Protein AF-A0A538LQW8-F1 (afdb_monomer_lite)

Secondary structure (DSSP, 8-state):
-----EEEEE--SHHHHHHHHHHHHHHHHHHHHHHHH-SS-TTS--HHHHHHHHHHHHHHHHHHHTT-SEEEEEHHHHHHHHHHHHHHHHHHHHHHHH-SS--S-HHHHHHHHHHHHHHHHHHHHHHHHHHHHHHHTT-

pLDDT: mean 83.18, std 13.92, range [35.0, 96.69]

Foldseek 3Di:
DDDFAWAKFFPPDPLLLVLLLVLLVVQLVVLVVCVVPCPDPPPPQDPVNSVVSNVLSVQQNVCSVVPPRIGTRTLVSLVSSLVSLVVVLVVLVVCLVPCPPCPDPSVVSVVSSVSSVVRSVSSVVRNVVVVVCVVVVPD

Structure (mmCIF, N/CA/C/O backbone):
data_AF-A0A538LQW8-F1
#
_entry.id   AF-A0A538LQW8-F1
#
loop_
_atom_site.group_PDB
_atom_site.id
_atom_site.type_symbol
_atom_site.label_atom_id
_atom_site.label_alt_id
_atom_site.label_comp_id
_atom_site.label_asym_id
_atom_site.label_entity_id
_atom_site.label_seq_id
_atom_site.pdbx_PDB_ins_code
_atom_site.Cartn_x
_atom_site.Cartn_y
_atom_site.Cartn_z
_atom_site.occupancy
_atom_site.B_iso_or_equiv
_atom_site.auth_seq_id
_atom_site.auth_comp_id
_atom_site.auth_asym_id
_atom_site.auth_atom_id
_atom_site.pdbx_PDB_model_num
ATOM 1 N N . MET A 1 1 ? -19.095 6.861 17.203 1.00 35.00 1 MET A N 1
ATOM 2 C CA . MET A 1 1 ? -18.215 5.678 17.273 1.00 35.00 1 MET A CA 1
ATOM 3 C C . MET A 1 1 ? -17.957 5.254 15.840 1.00 35.00 1 MET A C 1
ATOM 5 O O . MET A 1 1 ? -18.874 4.737 15.219 1.00 35.00 1 MET A O 1
ATOM 9 N N . LEU A 1 2 ? -16.800 5.612 15.276 1.00 41.50 2 LEU A N 1
ATOM 10 C CA . LEU A 1 2 ? -16.424 5.196 13.921 1.00 41.50 2 LEU A CA 1
ATOM 11 C C . LEU A 1 2 ? -16.257 3.674 13.948 1.00 41.50 2 LEU A C 1
ATOM 13 O O . LEU A 1 2 ? -15.453 3.160 14.722 1.00 41.50 2 LEU A O 1
ATOM 17 N N . GLN A 1 3 ? -17.098 2.962 13.200 1.00 48.69 3 GLN A N 1
ATOM 18 C CA . GLN A 1 3 ? -16.907 1.534 12.976 1.00 48.69 3 GLN A CA 1
ATOM 19 C C . GLN A 1 3 ? -15.579 1.368 12.231 1.00 48.69 3 GLN A C 1
ATOM 21 O O . GLN A 1 3 ? -15.315 2.103 11.282 1.00 48.69 3 GLN A O 1
ATOM 26 N N . ASN A 1 4 ? -14.727 0.464 12.721 1.00 65.62 4 ASN A N 1
ATOM 27 C CA . ASN A 1 4 ? -13.396 0.201 12.179 1.00 65.62 4 ASN A CA 1
ATOM 28 C C . ASN A 1 4 ? -13.521 -0.403 10.771 1.00 65.62 4 ASN A C 1
ATOM 30 O O . ASN A 1 4 ? -13.552 -1.624 10.620 1.00 65.62 4 ASN A O 1
ATOM 34 N N . GLY A 1 5 ? -13.629 0.452 9.756 1.00 79.62 5 GLY A N 1
ATOM 35 C CA . GLY A 1 5 ? -13.581 0.043 8.360 1.00 79.62 5 GLY A CA 1
ATOM 36 C C . GLY A 1 5 ? -12.183 -0.454 8.000 1.00 79.62 5 GLY A C 1
ATOM 37 O O . GLY A 1 5 ? -11.178 0.125 8.421 1.00 79.62 5 GLY A O 1
ATOM 38 N N . VAL A 1 6 ? -12.118 -1.527 7.220 1.00 90.25 6 VAL A N 1
ATOM 39 C CA . VAL A 1 6 ? -10.876 -2.080 6.667 1.00 90.25 6 VAL A CA 1
ATOM 40 C C . VAL A 1 6 ? -11.043 -2.273 5.170 1.00 90.25 6 VAL A C 1
ATOM 42 O O . VAL A 1 6 ? -12.040 -2.829 4.705 1.00 90.25 6 VAL A O 1
ATOM 45 N N . VAL A 1 7 ? -10.048 -1.814 4.421 1.00 90.62 7 VAL A N 1
ATOM 46 C CA . VAL A 1 7 ? -9.932 -1.998 2.980 1.00 90.62 7 VAL A CA 1
ATOM 47 C C . VAL A 1 7 ? -9.022 -3.187 2.724 1.00 90.62 7 VAL A C 1
ATOM 49 O O . VAL A 1 7 ? -7.873 -3.201 3.153 1.00 90.62 7 VAL A O 1
ATOM 52 N N . LYS A 1 8 ? -9.531 -4.188 2.008 1.00 93.50 8 LYS A N 1
ATOM 53 C CA . LYS A 1 8 ? -8.715 -5.325 1.581 1.00 93.50 8 LYS A CA 1
ATOM 54 C C . LYS A 1 8 ? -7.896 -4.934 0.367 1.00 93.50 8 LYS A C 1
ATOM 56 O O . LYS A 1 8 ? -8.476 -4.578 -0.657 1.00 93.50 8 LYS A O 1
ATOM 61 N N . LEU A 1 9 ? -6.579 -5.038 0.479 1.00 95.12 9 LEU A N 1
ATOM 62 C CA . LEU A 1 9 ? -5.655 -4.697 -0.593 1.00 95.12 9 LEU A CA 1
ATOM 63 C C . LEU A 1 9 ? -4.767 -5.891 -0.934 1.00 95.12 9 LEU A C 1
ATOM 65 O O . LEU A 1 9 ? -4.150 -6.488 -0.054 1.00 95.12 9 LEU A O 1
ATOM 69 N N . GLU A 1 10 ? -4.695 -6.234 -2.216 1.00 94.81 10 GLU A N 1
ATOM 70 C CA . GLU A 1 10 ? -3.774 -7.258 -2.708 1.00 94.81 10 GLU A CA 1
ATOM 71 C C . GLU A 1 10 ? -2.347 -6.708 -2.820 1.00 94.81 10 GLU A C 1
ATOM 73 O O . GLU A 1 10 ? -2.113 -5.616 -3.345 1.00 94.81 10 GLU A O 1
ATOM 78 N N . VAL A 1 11 ? -1.376 -7.498 -2.364 1.00 93.56 11 VAL A N 1
ATOM 79 C CA . VAL A 1 11 ? 0.053 -7.179 -2.417 1.00 93.56 11 VAL A CA 1
ATOM 80 C C . VAL A 1 11 ? 0.683 -7.962 -3.566 1.00 93.56 11 VAL A C 1
ATOM 82 O O . VAL A 1 11 ? 1.303 -9.010 -3.391 1.00 93.56 11 VAL A O 1
ATOM 85 N N . ASN A 1 12 ? 0.493 -7.442 -4.777 1.00 86.94 12 ASN A N 1
ATOM 86 C CA . ASN A 1 12 ? 0.804 -8.157 -6.019 1.00 86.94 12 ASN A CA 1
ATOM 87 C C . ASN A 1 12 ? 2.274 -8.061 -6.456 1.00 86.94 12 ASN A C 1
ATOM 89 O O . ASN A 1 12 ? 2.690 -8.723 -7.408 1.00 86.94 12 ASN A O 1
ATOM 93 N N . SER A 1 13 ? 3.092 -7.254 -5.774 1.00 89.06 13 SER A N 1
ATOM 94 C CA . SER A 1 13 ? 4.525 -7.163 -6.060 1.00 89.06 13 SER A CA 1
ATOM 95 C C . SER A 1 13 ? 5.347 -6.745 -4.836 1.00 89.06 13 SER A C 1
ATOM 97 O O . SER A 1 13 ? 4.817 -6.087 -3.937 1.00 89.06 13 SER A O 1
ATOM 99 N N . PRO A 1 14 ? 6.660 -7.054 -4.809 1.00 90.12 14 PRO A N 1
ATOM 100 C CA . PRO A 1 14 ? 7.559 -6.551 -3.772 1.00 90.12 14 PRO A CA 1
ATOM 101 C C . PRO A 1 14 ? 7.567 -5.024 -3.684 1.00 90.12 14 PRO A C 1
ATOM 103 O O . PRO A 1 14 ? 7.633 -4.483 -2.597 1.00 90.12 14 PRO A O 1
ATOM 106 N N . VAL A 1 15 ? 7.429 -4.329 -4.814 1.00 89.12 15 VAL A N 1
ATOM 107 C CA . VAL A 1 15 ? 7.457 -2.860 -4.855 1.00 89.12 15 VAL A CA 1
ATOM 108 C C . VAL A 1 15 ? 6.220 -2.256 -4.207 1.00 89.12 15 VAL A C 1
ATOM 110 O O . VAL A 1 15 ? 6.331 -1.270 -3.491 1.00 89.12 15 VAL A O 1
ATOM 113 N N . VAL A 1 16 ? 5.057 -2.878 -4.407 1.00 91.12 16 VAL A N 1
ATOM 114 C CA . VAL A 1 16 ? 3.831 -2.507 -3.691 1.00 91.12 16 VAL A CA 1
ATOM 115 C C . VAL A 1 16 ? 4.016 -2.723 -2.194 1.00 91.12 16 VAL A C 1
ATOM 117 O O . VAL A 1 16 ? 3.703 -1.834 -1.413 1.00 91.12 16 VAL A O 1
ATOM 120 N N . ARG A 1 17 ? 4.558 -3.876 -1.785 1.00 94.44 17 ARG A N 1
ATOM 121 C CA . ARG A 1 17 ? 4.827 -4.149 -0.369 1.00 94.44 17 ARG A CA 1
ATOM 122 C C . ARG A 1 17 ? 5.760 -3.101 0.237 1.00 94.44 17 ARG A C 1
ATOM 124 O O . ARG A 1 17 ? 5.452 -2.581 1.300 1.00 94.44 17 ARG A O 1
ATOM 131 N N . ASP A 1 18 ? 6.872 -2.810 -0.428 1.00 92.75 18 ASP A N 1
ATOM 132 C CA . ASP A 1 18 ? 7.888 -1.889 0.075 1.00 92.75 18 ASP A CA 1
ATOM 133 C C . ASP A 1 18 ? 7.312 -0.460 0.186 1.00 92.75 18 ASP A C 1
ATOM 135 O O . ASP A 1 18 ? 7.454 0.171 1.226 1.00 92.75 18 ASP A O 1
ATOM 139 N N . ALA A 1 19 ? 6.526 -0.002 -0.796 1.00 91.81 19 ALA A N 1
ATOM 140 C CA . ALA A 1 19 ? 5.841 1.292 -0.716 1.00 91.81 19 ALA A CA 1
ATOM 141 C C . ALA A 1 19 ? 4.772 1.349 0.397 1.00 91.81 19 ALA A C 1
ATOM 143 O O . ALA A 1 19 ? 4.591 2.374 1.051 1.00 91.81 19 ALA A O 1
ATOM 144 N N . LEU A 1 20 ? 4.062 0.244 0.654 1.00 93.81 20 LEU A N 1
ATOM 145 C CA . LEU A 1 20 ? 3.125 0.159 1.779 1.00 93.81 20 LEU A CA 1
ATOM 146 C C . LEU A 1 20 ? 3.853 0.190 3.133 1.00 93.81 20 LEU A C 1
ATOM 148 O O . LEU A 1 20 ? 3.360 0.826 4.066 1.00 93.81 20 LEU A O 1
ATOM 152 N N . LEU A 1 21 ? 5.018 -0.460 3.240 1.00 94.31 21 LEU A N 1
ATOM 153 C CA . LEU A 1 21 ? 5.877 -0.409 4.429 1.00 94.31 21 LEU A CA 1
ATOM 154 C C . LEU A 1 21 ? 6.382 1.019 4.679 1.00 94.31 21 LEU A C 1
ATOM 156 O O . LEU A 1 21 ? 6.270 1.517 5.799 1.00 94.31 21 LEU A O 1
ATOM 160 N N . ASP A 1 22 ? 6.839 1.712 3.635 1.00 91.50 22 ASP A N 1
ATOM 161 C CA . ASP A 1 22 ? 7.248 3.118 3.723 1.00 91.50 22 ASP A CA 1
ATOM 162 C C . ASP A 1 22 ? 6.076 4.020 4.147 1.00 91.50 22 ASP A C 1
ATOM 164 O O . ASP A 1 22 ? 6.240 4.920 4.974 1.00 91.50 22 ASP A O 1
ATOM 168 N N . GLY A 1 23 ? 4.864 3.737 3.659 1.00 89.88 23 GLY A N 1
ATOM 169 C CA . GLY A 1 23 ? 3.632 4.379 4.119 1.00 89.88 23 GLY A CA 1
ATOM 170 C C . GLY A 1 23 ? 3.377 4.188 5.615 1.00 89.8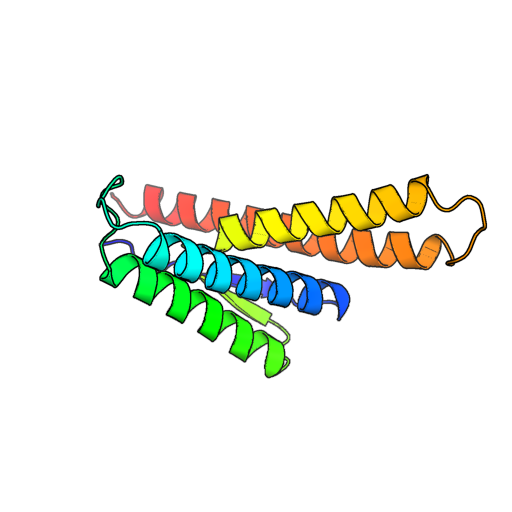8 23 GLY A C 1
ATOM 171 O O . GLY A 1 23 ? 3.083 5.159 6.317 1.00 89.88 23 GLY A O 1
ATOM 172 N N . CYS A 1 24 ? 3.532 2.964 6.127 1.00 92.25 24 CYS A N 1
ATOM 173 C CA . CYS A 1 24 ? 3.382 2.668 7.555 1.00 92.25 24 CYS A CA 1
ATOM 174 C C . CYS A 1 24 ? 4.438 3.397 8.394 1.00 92.25 24 CYS A C 1
ATOM 176 O O . CYS A 1 24 ? 4.103 4.021 9.405 1.00 92.25 24 CYS A O 1
ATOM 178 N N . ALA A 1 25 ? 5.699 3.368 7.956 1.00 91.56 25 ALA A N 1
ATOM 179 C CA . ALA A 1 25 ? 6.800 4.055 8.617 1.00 91.56 25 ALA A CA 1
ATOM 180 C C . ALA A 1 25 ? 6.567 5.571 8.678 1.00 91.56 25 ALA A C 1
ATOM 182 O O . ALA A 1 25 ? 6.761 6.174 9.735 1.00 91.56 25 ALA A O 1
ATOM 183 N N . TRP A 1 26 ? 6.083 6.169 7.585 1.00 88.75 26 TRP A N 1
ATOM 184 C CA . TRP A 1 26 ? 5.754 7.590 7.531 1.00 88.75 26 TRP A CA 1
ATOM 185 C C . TRP A 1 26 ? 4.651 7.961 8.525 1.00 88.75 26 TRP A C 1
ATOM 187 O O . TRP A 1 26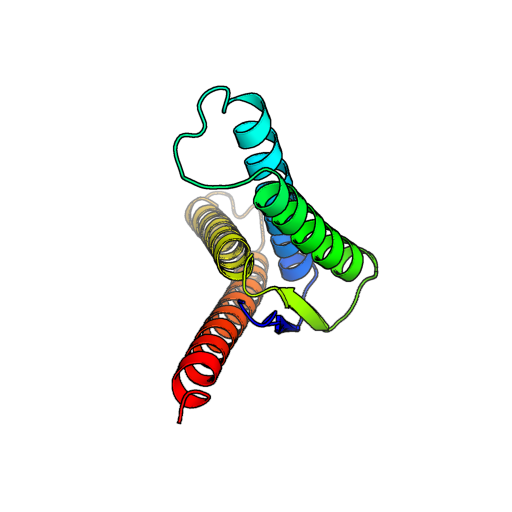 ? 4.820 8.917 9.275 1.00 88.75 26 TRP A O 1
ATOM 197 N N . VAL A 1 27 ? 3.561 7.185 8.597 1.00 87.19 27 VAL A N 1
ATOM 198 C CA . VAL A 1 27 ? 2.490 7.417 9.585 1.00 87.19 27 VAL A CA 1
ATOM 199 C C . VAL A 1 27 ? 3.046 7.330 11.007 1.00 87.19 27 VAL A C 1
ATOM 201 O O . VAL A 1 27 ? 2.831 8.230 11.813 1.00 87.19 27 VAL A O 1
ATOM 204 N N . ILE A 1 28 ? 3.817 6.286 11.318 1.00 88.19 28 ILE A N 1
ATOM 205 C CA . ILE A 1 28 ? 4.404 6.105 12.653 1.00 88.19 28 ILE A CA 1
ATOM 206 C C . ILE A 1 28 ? 5.331 7.271 13.015 1.00 88.19 28 ILE A C 1
ATOM 208 O O . ILE A 1 28 ? 5.302 7.746 14.151 1.00 88.19 28 ILE A O 1
ATOM 212 N N . GLN A 1 29 ? 6.174 7.716 12.083 1.00 86.12 29 GLN A N 1
ATOM 213 C CA . GLN A 1 29 ? 7.104 8.816 12.319 1.00 86.12 29 GLN A CA 1
ATOM 214 C C . GLN A 1 29 ? 6.370 10.151 12.468 1.00 86.12 29 GLN A C 1
ATOM 216 O O . GLN A 1 29 ? 6.631 10.870 13.429 1.00 86.12 29 GLN A O 1
ATOM 221 N N . PHE A 1 30 ? 5.412 10.443 11.587 1.00 84.00 30 PHE A N 1
ATOM 222 C CA . PHE A 1 30 ? 4.606 11.660 11.640 1.00 84.00 30 PHE A 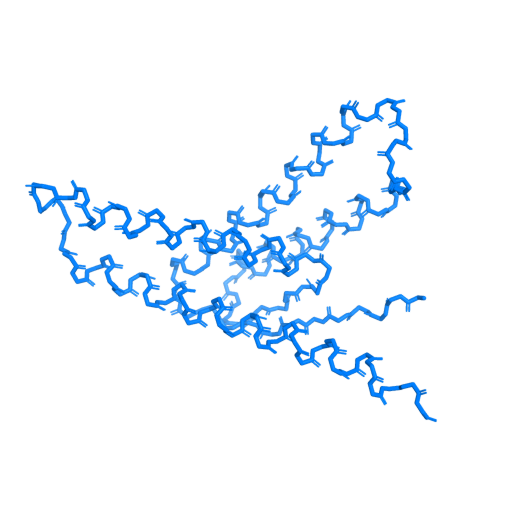CA 1
ATOM 223 C C . PHE A 1 30 ? 3.867 11.796 12.977 1.00 84.00 30 PHE A C 1
ATOM 225 O O . PHE A 1 30 ? 3.870 12.866 13.584 1.00 84.00 30 PHE A O 1
ATOM 232 N N . GLU A 1 31 ? 3.275 10.712 13.486 1.00 82.50 31 GLU A N 1
ATOM 233 C CA . GLU A 1 31 ? 2.588 10.742 14.782 1.00 82.50 31 GLU A CA 1
ATOM 234 C C . GLU A 1 31 ? 3.560 10.889 15.964 1.00 82.50 31 GLU A C 1
ATOM 236 O O . GLU A 1 31 ? 3.243 11.559 16.950 1.00 82.50 31 GLU A O 1
ATOM 241 N N . LYS A 1 32 ? 4.773 10.323 15.874 1.00 81.00 32 LYS A N 1
ATOM 242 C CA . LYS A 1 32 ? 5.825 10.522 16.888 1.00 81.00 32 LYS A CA 1
ATOM 243 C C . LYS A 1 32 ? 6.306 11.971 16.937 1.00 81.00 32 LYS A C 1
ATOM 245 O O . LYS A 1 32 ? 6.379 12.538 18.023 1.00 81.00 32 LYS A O 1
ATOM 250 N N . GLU A 1 33 ? 6.586 12.570 15.784 1.00 81.00 33 GLU A N 1
ATOM 251 C CA . GLU A 1 33 ? 7.054 13.957 15.683 1.00 81.00 33 GLU A CA 1
ATOM 252 C C . GLU A 1 33 ? 5.982 14.935 16.181 1.00 81.00 33 GLU A C 1
ATOM 254 O O . GLU A 1 33 ? 6.264 15.784 17.027 1.00 81.00 33 GLU A O 1
ATOM 259 N N . ASN A 1 34 ? 4.719 14.750 15.781 1.00 70.12 34 ASN A N 1
ATOM 260 C CA . ASN A 1 34 ? 3.621 15.578 16.288 1.00 70.12 34 ASN A CA 1
ATOM 261 C C . ASN A 1 34 ? 3.421 15.432 17.800 1.00 70.12 34 ASN A C 1
ATOM 263 O O . ASN A 1 34 ? 3.130 16.416 18.479 1.00 70.12 34 ASN A O 1
ATOM 267 N N . ARG A 1 35 ? 3.599 14.230 18.360 1.00 66.75 35 ARG A N 1
ATOM 268 C CA . ARG A 1 35 ? 3.531 14.018 19.811 1.00 66.75 35 ARG A CA 1
ATOM 269 C C . ARG A 1 35 ? 4.632 14.777 20.560 1.00 66.75 35 ARG A C 1
ATOM 271 O O . ARG A 1 35 ? 4.385 15.248 21.670 1.00 66.75 35 ARG A O 1
ATOM 278 N N . GLU A 1 36 ? 5.831 14.864 19.992 1.00 65.19 36 GLU A N 1
ATOM 279 C CA . GLU A 1 36 ? 6.985 15.534 20.604 1.00 65.19 36 GLU A CA 1
ATOM 280 C C . GLU A 1 36 ? 6.917 17.064 20.468 1.00 65.19 36 GLU A C 1
ATOM 282 O O . GLU A 1 36 ? 7.257 17.782 21.411 1.00 65.19 36 GLU A O 1
ATOM 287 N N . GLU A 1 37 ? 6.423 17.575 19.338 1.00 59.75 37 GLU A N 1
ATOM 288 C CA . GLU A 1 37 ? 6.322 19.016 19.073 1.00 59.75 37 GLU A CA 1
ATOM 289 C C . GLU A 1 37 ? 5.072 19.668 19.694 1.00 59.75 37 GLU A C 1
ATOM 291 O O . GLU A 1 37 ? 5.074 20.858 20.034 1.00 59.75 37 GLU A O 1
ATOM 296 N N . SER A 1 38 ? 3.998 18.903 19.912 1.00 52.41 38 SER A N 1
ATOM 297 C CA . SER A 1 38 ? 2.717 19.424 20.397 1.00 52.41 38 SER A CA 1
ATOM 298 C C . SER A 1 38 ? 2.687 19.584 21.929 1.00 52.41 38 SER A C 1
ATOM 300 O O . SER A 1 38 ? 1.999 18.880 22.665 1.00 52.41 38 SER A O 1
ATOM 302 N N . THR A 1 39 ? 3.410 20.586 22.442 1.00 50.62 39 THR A N 1
ATOM 303 C CA . THR A 1 39 ? 3.207 21.114 23.814 1.00 50.62 39 THR A CA 1
ATOM 304 C C . THR A 1 39 ? 1.931 21.954 23.944 1.00 50.62 39 THR A C 1
ATOM 306 O O . THR A 1 39 ? 1.478 22.252 25.051 1.00 50.62 39 THR A O 1
ATOM 309 N N . GLN A 1 40 ? 1.304 22.308 22.822 1.00 48.94 40 GLN A N 1
ATOM 310 C CA . GLN A 1 40 ? 0.000 22.954 22.764 1.00 48.94 40 GLN A CA 1
ATOM 311 C C . GLN A 1 40 ? -0.952 22.014 22.028 1.00 48.94 40 GLN A C 1
ATOM 313 O O . GLN A 1 40 ? -0.700 21.706 20.872 1.00 48.94 40 GLN A O 1
ATOM 318 N N . HIS A 1 41 ? -2.040 21.593 22.687 1.00 49.78 41 HIS A N 1
ATOM 319 C CA . HIS A 1 41 ? -3.137 20.771 22.144 1.00 49.78 41 HIS A CA 1
ATOM 320 C C . HIS A 1 41 ? -3.907 21.496 21.013 1.00 49.78 41 HIS A C 1
ATOM 322 O O . HIS A 1 41 ? -5.120 21.708 21.076 1.00 49.78 41 HIS A O 1
ATOM 328 N N . VAL A 1 42 ? -3.205 21.948 19.980 1.00 48.28 42 VAL A N 1
ATOM 329 C CA . VAL A 1 42 ? -3.759 22.622 18.814 1.00 48.28 42 VAL A CA 1
ATOM 330 C C . VAL A 1 42 ? -4.119 21.515 17.841 1.00 48.28 42 VAL A C 1
ATOM 332 O O . VAL A 1 42 ? -3.259 21.076 17.092 1.00 48.28 42 VAL A O 1
ATOM 335 N N . ASN A 1 43 ? -5.349 20.997 17.961 1.00 53.25 43 ASN A N 1
ATOM 336 C CA . ASN A 1 43 ? -6.146 20.311 16.920 1.00 53.25 43 ASN A CA 1
ATOM 337 C C . ASN A 1 43 ? -7.097 19.226 17.458 1.00 53.25 43 ASN A C 1
ATOM 339 O O . ASN A 1 43 ? -7.559 18.391 16.692 1.00 53.25 43 ASN A O 1
ATOM 343 N N . GLY A 1 44 ? -7.440 19.207 18.751 1.00 55.81 44 GLY A N 1
ATOM 344 C CA . GLY A 1 44 ? -8.481 18.291 19.253 1.00 55.81 44 GLY A CA 1
ATOM 345 C C . GLY A 1 44 ? -8.156 16.794 19.119 1.00 55.81 44 GLY A C 1
ATOM 346 O O . GLY A 1 44 ? -9.014 15.965 19.413 1.00 55.81 44 GLY A O 1
ATOM 347 N N . PHE A 1 45 ? -6.934 16.447 18.713 1.00 61.47 45 PHE A N 1
ATOM 348 C CA . PHE A 1 45 ? -6.417 15.088 18.719 1.00 61.47 45 PHE A CA 1
ATOM 349 C C . PHE A 1 45 ? -5.988 14.737 20.140 1.00 61.47 45 PHE A C 1
ATOM 351 O O . PHE A 1 45 ? -5.192 15.443 20.760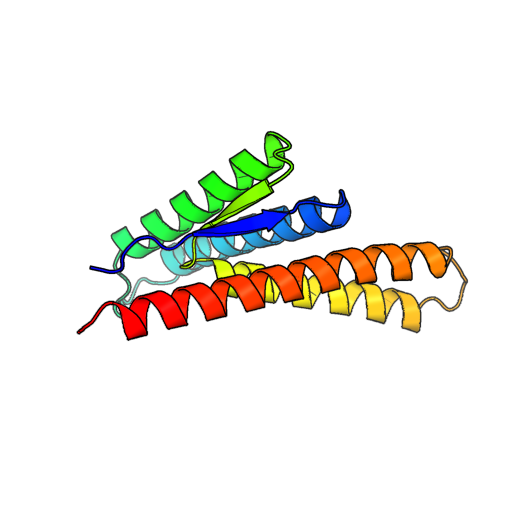 1.00 61.47 45 PHE A O 1
ATOM 358 N N . THR A 1 46 ? -6.578 13.677 20.684 1.00 69.88 46 THR A N 1
ATOM 359 C CA . THR A 1 46 ? -6.218 13.160 22.003 1.00 69.88 46 THR A CA 1
ATOM 360 C C . THR A 1 46 ? -5.007 12.232 21.883 1.00 69.88 46 THR A C 1
ATOM 362 O O . THR A 1 46 ? -4.805 11.626 20.830 1.00 69.88 46 THR A O 1
ATOM 365 N N . PRO A 1 47 ? -4.227 12.038 22.959 1.00 74.62 47 PRO A N 1
ATOM 366 C CA . PRO A 1 47 ? -3.168 11.026 22.990 1.00 74.62 47 PRO A CA 1
ATOM 367 C C . PRO A 1 47 ? -3.648 9.630 22.561 1.00 74.62 47 PRO A C 1
ATOM 369 O O . PRO A 1 47 ? -2.931 8.901 21.885 1.00 74.62 47 PRO A O 1
ATOM 372 N N . GLU A 1 48 ? -4.897 9.297 22.889 1.00 81.56 48 GLU A N 1
ATOM 373 C CA . GLU A 1 48 ? -5.563 8.051 22.495 1.00 81.56 48 GLU A CA 1
ATOM 374 C C . GLU A 1 48 ? -5.711 7.918 20.970 1.00 81.56 48 GLU A C 1
ATOM 376 O O . GLU A 1 48 ? -5.642 6.812 20.435 1.00 81.56 48 GLU A O 1
ATOM 381 N N . TRP A 1 49 ? -5.907 9.032 20.254 1.00 81.81 49 TRP A N 1
ATOM 382 C CA . TRP A 1 49 ? -5.970 9.038 18.793 1.00 81.81 49 TRP A CA 1
ATOM 383 C C . TRP A 1 49 ? -4.597 8.735 18.178 1.00 81.81 49 TRP A C 1
ATOM 385 O O . TRP A 1 49 ? -4.514 7.883 17.296 1.00 81.81 49 TRP A O 1
ATOM 395 N N . TRP A 1 50 ? -3.522 9.343 18.692 1.00 82.06 50 TRP A N 1
ATOM 396 C CA . TRP A 1 50 ? -2.148 9.063 18.245 1.00 82.06 50 TRP A CA 1
ATOM 397 C C . TRP A 1 50 ? -1.741 7.612 18.492 1.00 82.06 50 TRP A C 1
ATOM 399 O O . TRP A 1 50 ? -1.231 6.941 17.596 1.00 82.06 50 TRP A O 1
ATOM 409 N N . GLU A 1 51 ? -2.010 7.099 19.695 1.00 85.69 51 GLU A N 1
ATOM 410 C CA . GLU A 1 51 ? -1.744 5.698 20.030 1.00 85.69 51 GLU A CA 1
ATOM 411 C C . GLU A 1 51 ? -2.512 4.754 19.103 1.00 85.69 51 GLU A C 1
ATOM 413 O O . GLU A 1 51 ? -1.949 3.773 18.615 1.00 85.69 51 GLU A O 1
ATOM 418 N N . ARG A 1 52 ? -3.768 5.083 18.783 1.00 88.44 52 ARG A N 1
ATOM 419 C CA . ARG A 1 52 ? -4.571 4.321 17.826 1.00 88.44 52 ARG A CA 1
ATOM 420 C C . ARG A 1 52 ? -3.954 4.327 16.427 1.00 88.44 52 ARG A C 1
ATOM 422 O O . ARG A 1 52 ? -3.792 3.245 15.871 1.00 88.44 52 ARG A O 1
ATOM 429 N N . GLN A 1 53 ? -3.576 5.482 15.871 1.00 87.69 53 GLN A N 1
ATOM 430 C CA . GLN A 1 53 ? -2.950 5.542 14.540 1.00 87.69 53 GLN A CA 1
ATOM 431 C C . GLN A 1 53 ? -1.649 4.731 14.491 1.00 87.69 53 GLN A C 1
ATOM 433 O O . GLN A 1 53 ? -1.449 3.944 13.565 1.00 87.69 53 GLN A O 1
ATOM 438 N N . MET A 1 54 ? -0.805 4.836 15.525 1.00 90.19 54 MET A N 1
ATOM 439 C CA . MET A 1 54 ? 0.418 4.036 15.613 1.00 90.19 54 MET A CA 1
ATOM 440 C C . MET A 1 54 ? 0.133 2.532 15.639 1.00 90.19 54 MET A C 1
ATOM 442 O O . MET A 1 54 ? 0.801 1.779 14.932 1.00 90.19 54 MET A O 1
ATOM 446 N N . VAL A 1 55 ? -0.845 2.079 16.430 1.00 92.69 55 VAL A N 1
ATOM 447 C CA . VAL A 1 55 ? -1.216 0.655 16.499 1.00 92.69 55 VAL A CA 1
ATOM 448 C C . VAL A 1 55 ? -1.743 0.166 15.151 1.00 92.69 55 VAL A C 1
ATOM 450 O O . VAL A 1 55 ? -1.364 -0.917 14.709 1.00 92.69 55 VAL A O 1
ATOM 453 N N . LEU A 1 56 ? -2.573 0.962 14.472 1.00 94.12 56 LEU A N 1
ATOM 454 C CA . LEU A 1 56 ? -3.111 0.623 13.154 1.00 94.12 56 LEU A CA 1
ATOM 455 C C . LEU A 1 56 ? -2.001 0.487 12.105 1.00 94.12 56 LEU A C 1
ATOM 457 O O . LEU A 1 56 ? -1.958 -0.516 11.395 1.00 94.12 56 LEU A O 1
ATOM 461 N N . ALA A 1 57 ? -1.077 1.450 12.047 1.00 93.50 57 ALA A N 1
ATOM 462 C CA . ALA A 1 57 ? 0.061 1.407 11.131 1.00 93.50 57 ALA A CA 1
ATOM 463 C C . ALA A 1 57 ? 1.009 0.239 11.445 1.00 93.50 57 ALA A C 1
ATOM 465 O O . ALA A 1 57 ? 1.449 -0.453 10.535 1.00 93.50 57 ALA A O 1
ATOM 466 N N . THR A 1 58 ? 1.256 -0.041 12.728 1.00 94.00 58 THR A N 1
ATOM 467 C CA . THR A 1 58 ? 2.095 -1.177 13.156 1.00 94.00 58 THR A CA 1
ATOM 468 C C . THR A 1 58 ? 1.449 -2.517 12.796 1.00 94.00 58 THR A C 1
ATOM 470 O O . THR A 1 58 ? 2.118 -3.419 12.313 1.00 94.00 58 THR A O 1
ATOM 473 N N . THR A 1 59 ? 0.131 -2.647 12.961 1.00 95.44 59 THR A N 1
ATOM 474 C CA . THR A 1 59 ? -0.593 -3.876 12.592 1.00 95.44 59 THR A CA 1
ATOM 475 C C . THR A 1 59 ? -0.551 -4.119 11.080 1.00 95.44 59 THR A C 1
ATOM 477 O O . THR A 1 59 ? -0.503 -5.264 10.629 1.00 95.44 59 THR A O 1
ATOM 480 N N . LEU A 1 60 ? -0.591 -3.054 10.275 1.00 95.62 60 LEU A N 1
ATOM 481 C CA . LEU A 1 60 ? -0.430 -3.160 8.826 1.00 95.62 60 LEU A CA 1
ATOM 482 C C . LEU A 1 60 ? 1.013 -3.538 8.449 1.00 95.62 60 LEU A C 1
ATOM 484 O O . LEU A 1 60 ? 1.204 -4.436 7.630 1.00 95.62 60 LEU A O 1
ATOM 488 N N . ASP A 1 61 ? 2.010 -2.919 9.083 1.00 96.31 61 ASP A N 1
ATOM 489 C CA . ASP A 1 61 ? 3.432 -3.254 8.923 1.00 96.31 61 ASP A CA 1
ATOM 490 C C . ASP A 1 61 ? 3.705 -4.740 9.209 1.00 96.31 61 ASP A C 1
ATOM 492 O O . ASP A 1 61 ? 4.256 -5.450 8.367 1.00 96.31 61 ASP A O 1
ATOM 496 N N . GLU A 1 62 ? 3.206 -5.257 10.334 1.00 96.25 62 GLU A N 1
ATOM 497 C CA . GLU A 1 62 ? 3.343 -6.668 10.704 1.00 96.25 62 GLU A CA 1
ATOM 498 C C . GLU A 1 62 ? 2.746 -7.608 9.647 1.00 96.25 62 GLU A C 1
ATOM 500 O O . GLU A 1 62 ? 3.350 -8.636 9.321 1.00 96.25 62 GLU A O 1
ATOM 505 N N . GLN A 1 63 ? 1.594 -7.254 9.061 1.00 96.69 63 GLN A N 1
ATOM 506 C CA . GLN A 1 63 ? 0.994 -8.049 7.988 1.00 96.69 63 GLN A CA 1
ATOM 507 C C . GLN A 1 63 ? 1.884 -8.084 6.731 1.00 96.69 63 GLN A C 1
ATOM 509 O O . GLN A 1 63 ? 2.046 -9.127 6.086 1.00 96.69 63 GLN A O 1
ATOM 514 N N . LEU A 1 64 ? 2.483 -6.948 6.379 1.00 95.19 64 LEU A N 1
ATOM 515 C CA . LEU A 1 64 ? 3.366 -6.822 5.221 1.00 95.19 64 LEU A CA 1
ATOM 516 C C . LEU A 1 64 ? 4.680 -7.588 5.431 1.00 95.19 64 LEU A C 1
ATOM 518 O O . LEU A 1 64 ? 5.126 -8.300 4.526 1.00 95.19 64 LEU A O 1
ATOM 522 N N . VAL A 1 65 ? 5.263 -7.512 6.631 1.00 94.75 65 VAL A N 1
ATOM 523 C CA . VAL A 1 65 ? 6.480 -8.249 7.019 1.00 94.75 65 VAL A CA 1
ATOM 524 C C . VAL A 1 65 ? 6.233 -9.758 7.051 1.00 94.75 65 VAL A C 1
ATOM 526 O O . VAL A 1 65 ? 7.076 -10.531 6.590 1.00 94.75 65 VAL A O 1
ATOM 529 N N . ALA A 1 66 ? 5.065 -10.193 7.530 1.00 94.81 66 ALA A N 1
ATOM 530 C CA . ALA A 1 66 ? 4.659 -11.597 7.503 1.00 94.81 66 ALA A CA 1
ATOM 531 C C . ALA A 1 66 ? 4.406 -12.130 6.077 1.00 94.81 66 ALA A C 1
ATOM 533 O O . ALA A 1 66 ? 4.287 -13.342 5.884 1.00 94.81 66 ALA A O 1
ATOM 534 N N . GLY A 1 67 ? 4.357 -11.249 5.071 1.00 93.19 67 GLY A N 1
ATOM 535 C CA . GLY A 1 67 ? 4.219 -11.621 3.667 1.00 93.19 67 GLY A CA 1
ATOM 536 C C . GLY A 1 67 ? 2.800 -12.026 3.278 1.00 93.19 67 GLY A C 1
ATOM 537 O O . GLY A 1 67 ? 2.624 -12.875 2.402 1.00 93.19 67 GLY A O 1
ATOM 538 N N . HIS A 1 68 ? 1.780 -11.450 3.922 1.00 93.69 68 HIS A N 1
ATOM 539 C CA . HIS A 1 68 ? 0.396 -11.691 3.529 1.00 93.69 68 HIS A CA 1
ATOM 540 C C . HIS A 1 68 ? 0.131 -11.179 2.104 1.00 93.69 68 HIS A C 1
ATOM 542 O O . HIS A 1 68 ? 0.436 -10.039 1.766 1.00 93.69 68 HIS A O 1
ATOM 548 N N . ALA A 1 69 ? -0.468 -12.033 1.266 1.00 92.62 69 ALA A N 1
ATOM 549 C CA . ALA A 1 69 ? -0.816 -11.689 -0.118 1.00 92.62 69 ALA A CA 1
ATOM 550 C C . ALA A 1 69 ? -1.983 -10.691 -0.215 1.00 92.62 69 ALA A C 1
ATOM 552 O O . ALA A 1 69 ? -2.134 -10.006 -1.222 1.00 92.62 69 ALA A O 1
ATOM 553 N N . VAL A 1 70 ? -2.810 -10.619 0.829 1.00 95.44 70 VAL A N 1
ATOM 554 C CA . VAL A 1 70 ? -3.883 -9.637 0.987 1.00 95.44 70 VAL A CA 1
ATOM 555 C C . VAL A 1 70 ? -3.767 -9.074 2.392 1.00 95.44 70 VAL A C 1
ATOM 557 O O . VAL A 1 70 ? -3.701 -9.852 3.344 1.00 95.44 70 VAL A O 1
ATOM 560 N N . VAL A 1 71 ? -3.744 -7.752 2.507 1.00 95.50 71 VAL A N 1
ATOM 561 C CA . VAL A 1 71 ? -3.641 -7.042 3.784 1.00 95.50 71 VAL A CA 1
ATOM 562 C C . VAL A 1 71 ? -4.918 -6.267 4.070 1.00 95.50 71 VAL A C 1
ATOM 564 O O . VAL A 1 71 ? -5.573 -5.755 3.157 1.00 95.50 71 VAL A O 1
ATOM 567 N N . ASP A 1 72 ? -5.268 -6.184 5.348 1.00 95.31 72 ASP A N 1
ATOM 568 C CA . ASP A 1 72 ? -6.356 -5.343 5.825 1.00 95.31 72 ASP A CA 1
ATOM 569 C C . ASP A 1 72 ? -5.791 -3.951 6.145 1.00 95.31 72 ASP A C 1
ATOM 571 O O . ASP A 1 72 ? -5.123 -3.759 7.163 1.00 95.31 72 ASP A O 1
ATOM 575 N N . VAL A 1 73 ? -6.048 -2.980 5.264 1.00 93.50 73 VAL A N 1
ATOM 576 C CA . VAL A 1 73 ? -5.652 -1.574 5.424 1.00 93.50 73 VAL A CA 1
ATOM 577 C C . VAL A 1 73 ? -6.731 -0.842 6.228 1.00 93.50 73 VAL A C 1
ATOM 579 O O . VAL A 1 73 ? -7.856 -0.695 5.744 1.00 93.50 73 VAL A O 1
ATOM 582 N N . PRO A 1 74 ? -6.445 -0.362 7.448 1.00 92.12 74 PRO A N 1
ATOM 583 C CA . PRO A 1 74 ? -7.434 0.358 8.243 1.00 92.12 74 PRO A CA 1
ATOM 584 C C . PRO A 1 74 ? -7.837 1.673 7.571 1.00 92.12 74 PRO A C 1
ATOM 586 O O . PRO A 1 74 ? -6.977 2.469 7.197 1.00 92.12 74 PRO A O 1
ATOM 589 N N . ALA A 1 75 ? -9.142 1.937 7.466 1.00 88.50 75 ALA A N 1
ATOM 590 C CA . ALA A 1 75 ? -9.676 3.116 6.776 1.00 88.50 75 ALA A CA 1
ATOM 591 C C . ALA A 1 75 ? -9.145 4.446 7.345 1.00 88.50 75 ALA A C 1
ATOM 593 O O . ALA A 1 75 ? -9.005 5.419 6.613 1.00 88.50 75 ALA A O 1
ATOM 594 N N . GLU A 1 76 ? -8.808 4.478 8.636 1.00 87.56 76 GLU A N 1
ATOM 595 C CA . GLU A 1 76 ? -8.259 5.662 9.311 1.00 87.56 76 GLU A CA 1
ATOM 596 C C . GLU A 1 76 ? -6.874 6.074 8.804 1.00 87.56 76 GLU A C 1
ATOM 598 O O . GLU A 1 76 ? -6.597 7.268 8.737 1.00 87.56 76 GLU A O 1
ATOM 603 N N . ILE A 1 77 ? -6.034 5.111 8.406 1.00 90.12 77 ILE A N 1
ATOM 604 C CA . ILE A 1 77 ? -4.699 5.379 7.845 1.00 90.12 77 ILE A CA 1
ATOM 605 C C . ILE A 1 77 ? -4.660 5.224 6.322 1.00 90.12 77 ILE A C 1
ATOM 607 O O . ILE A 1 77 ? -3.650 5.548 5.702 1.00 90.12 77 ILE A O 1
ATOM 611 N N . ALA A 1 78 ? -5.739 4.733 5.706 1.00 90.88 78 ALA A N 1
ATOM 612 C CA . ALA A 1 78 ? -5.776 4.388 4.288 1.00 90.88 78 ALA A CA 1
ATOM 613 C C . ALA A 1 78 ? -5.440 5.581 3.380 1.00 90.88 78 ALA A C 1
ATOM 615 O O . ALA A 1 78 ? -4.690 5.421 2.425 1.00 90.88 78 ALA A O 1
ATOM 616 N N . GLU A 1 79 ? -5.915 6.783 3.716 1.00 88.38 79 GLU A N 1
ATOM 617 C CA . GLU A 1 79 ? -5.593 8.011 2.974 1.00 88.38 79 GLU A CA 1
ATOM 618 C C . GLU A 1 79 ? -4.101 8.373 3.067 1.00 88.38 79 GLU A C 1
ATOM 620 O O . GLU A 1 79 ? -3.476 8.757 2.078 1.00 88.38 79 GLU A O 1
ATOM 625 N N . ALA A 1 80 ? -3.500 8.228 4.252 1.00 87.56 80 ALA A N 1
ATOM 626 C CA . ALA A 1 80 ? -2.075 8.488 4.441 1.00 87.56 80 ALA A CA 1
ATOM 627 C C . ALA A 1 80 ? -1.217 7.489 3.648 1.00 87.56 80 ALA A C 1
ATOM 629 O O . ALA A 1 80 ? -0.255 7.879 2.985 1.00 87.56 80 ALA A O 1
ATOM 630 N N . VAL A 1 81 ? -1.616 6.215 3.647 1.00 90.75 81 VAL A N 1
ATOM 631 C CA . VAL A 1 81 ? -0.982 5.157 2.848 1.00 90.75 81 VAL A CA 1
ATOM 632 C C . VAL A 1 81 ? -1.149 5.422 1.346 1.00 90.75 81 VAL A C 1
ATOM 634 O O . VAL A 1 81 ? -0.176 5.330 0.598 1.00 90.75 81 VAL A O 1
ATOM 637 N N . ALA A 1 82 ? -2.343 5.818 0.894 1.00 91.88 82 ALA A N 1
ATOM 638 C CA . ALA A 1 82 ? -2.613 6.167 -0.503 1.00 91.88 82 ALA A CA 1
ATOM 639 C C . ALA A 1 82 ? -1.742 7.339 -0.979 1.00 91.88 82 ALA A C 1
ATOM 641 O O . ALA A 1 82 ? -1.177 7.298 -2.074 1.00 91.88 82 ALA A O 1
ATOM 642 N N . ARG A 1 83 ? -1.567 8.362 -0.135 1.00 89.31 83 ARG A N 1
ATOM 643 C CA . ARG A 1 83 ? -0.678 9.491 -0.425 1.00 89.31 83 ARG A CA 1
ATOM 644 C C . ARG A 1 83 ? 0.777 9.056 -0.582 1.00 89.31 83 ARG A C 1
ATOM 646 O O . ARG A 1 83 ? 1.451 9.559 -1.477 1.00 89.31 83 ARG A O 1
ATOM 653 N N . ASN A 1 84 ? 1.255 8.139 0.259 1.00 88.81 84 ASN A N 1
ATOM 654 C CA . ASN A 1 84 ? 2.612 7.612 0.136 1.00 88.81 84 ASN A CA 1
ATOM 655 C C . ASN A 1 84 ? 2.789 6.844 -1.186 1.00 88.81 84 ASN A C 1
ATOM 657 O O . ASN A 1 84 ? 3.696 7.163 -1.950 1.00 88.81 84 ASN A O 1
ATOM 661 N N . LEU A 1 85 ? 1.852 5.947 -1.526 1.00 90.75 85 LEU A N 1
ATOM 662 C CA . LEU A 1 85 ? 1.852 5.246 -2.818 1.00 90.75 85 LEU A CA 1
ATOM 663 C C . LEU A 1 85 ? 1.905 6.217 -4.005 1.00 90.75 85 LEU A C 1
ATOM 665 O O . 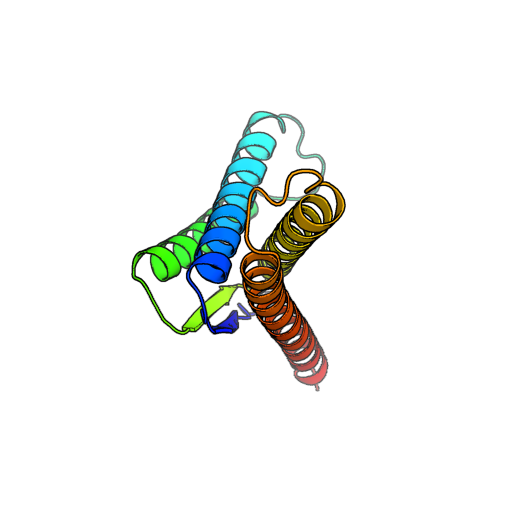LEU A 1 85 ? 2.682 6.010 -4.936 1.00 90.75 85 LEU A O 1
ATOM 669 N N . ALA A 1 86 ? 1.113 7.291 -3.967 1.00 92.69 86 ALA A N 1
ATOM 670 C CA . ALA A 1 86 ? 1.144 8.328 -4.994 1.00 92.69 86 ALA A CA 1
ATOM 671 C C . ALA A 1 86 ? 2.517 9.018 -5.088 1.00 92.69 86 ALA A C 1
ATOM 673 O O . ALA A 1 86 ? 2.988 9.276 -6.194 1.00 92.69 86 ALA A O 1
ATOM 674 N N . GLY A 1 87 ? 3.175 9.272 -3.952 1.00 90.25 87 GLY A N 1
ATOM 675 C CA . GLY A 1 87 ? 4.539 9.803 -3.900 1.00 90.25 87 GLY A CA 1
ATOM 676 C C . GLY A 1 87 ? 5.550 8.885 -4.588 1.00 90.25 87 GLY A C 1
ATOM 677 O O . GLY A 1 87 ? 6.261 9.330 -5.485 1.00 90.25 87 GLY A O 1
ATOM 678 N N . VAL A 1 88 ? 5.538 7.590 -4.264 1.00 89.75 88 VAL A N 1
ATOM 679 C CA . VAL A 1 88 ? 6.443 6.606 -4.887 1.00 89.75 88 VAL A CA 1
ATOM 680 C C . VAL A 1 88 ? 6.187 6.482 -6.394 1.00 89.75 88 VAL A C 1
ATOM 682 O O . VAL A 1 88 ? 7.124 6.364 -7.178 1.00 89.75 88 VAL A O 1
ATOM 685 N N . ILE A 1 89 ? 4.928 6.557 -6.843 1.00 92.12 89 ILE A N 1
ATOM 686 C CA . ILE A 1 89 ? 4.607 6.576 -8.281 1.00 92.12 89 ILE A CA 1
ATOM 687 C C . ILE A 1 89 ? 5.262 7.778 -8.970 1.00 92.12 89 ILE A C 1
ATOM 689 O O . ILE A 1 89 ? 5.826 7.618 -10.053 1.00 92.12 89 ILE A O 1
ATOM 693 N N . VAL A 1 90 ? 5.194 8.966 -8.362 1.00 91.75 90 VAL A N 1
ATOM 694 C CA . VAL A 1 90 ? 5.841 10.172 -8.899 1.00 91.75 90 VAL A CA 1
ATOM 695 C C . VAL A 1 90 ? 7.352 9.972 -8.985 1.00 91.75 90 VAL A C 1
ATOM 697 O O . VAL A 1 90 ? 7.921 10.236 -10.038 1.00 91.75 90 VAL A O 1
ATOM 700 N N . GLU A 1 91 ? 7.983 9.417 -7.950 1.00 89.56 91 GLU A N 1
ATOM 701 C CA . GLU A 1 91 ? 9.422 9.125 -7.955 1.00 89.56 91 GLU A CA 1
ATOM 702 C C . GLU A 1 91 ? 9.824 8.157 -9.079 1.00 89.56 91 GLU A C 1
ATOM 704 O O . GLU A 1 91 ? 10.811 8.393 -9.778 1.00 89.56 91 GLU A O 1
ATOM 709 N N . GLU A 1 92 ? 9.046 7.095 -9.322 1.00 88.06 92 GLU A N 1
ATOM 710 C CA . GLU A 1 92 ? 9.301 6.172 -10.437 1.00 88.06 92 GLU A CA 1
ATOM 711 C C . GLU A 1 92 ? 9.127 6.860 -11.805 1.00 88.06 92 GLU A C 1
ATOM 713 O O . GLU A 1 92 ? 9.896 6.600 -12.734 1.00 88.06 92 GLU A O 1
ATOM 718 N N . MET A 1 93 ? 8.137 7.748 -11.959 1.00 88.38 93 MET A N 1
ATOM 719 C CA . MET A 1 93 ? 7.934 8.502 -13.206 1.00 88.38 93 MET A CA 1
ATOM 720 C C . MET A 1 93 ? 9.025 9.548 -13.441 1.00 88.38 93 MET A C 1
ATOM 722 O O . MET A 1 93 ? 9.485 9.703 -14.575 1.00 88.38 93 MET A O 1
ATOM 726 N N . ASP A 1 94 ? 9.487 10.211 -12.386 1.00 88.06 94 ASP A N 1
ATOM 727 C CA . ASP A 1 94 ? 10.595 11.158 -12.449 1.00 88.06 94 ASP A CA 1
ATOM 728 C C . ASP A 1 94 ? 11.907 10.445 -12.786 1.00 88.06 94 ASP A C 1
ATOM 730 O O . ASP A 1 94 ? 12.668 10.928 -13.628 1.00 88.06 94 ASP A O 1
ATOM 734 N N . ALA A 1 95 ? 12.143 9.260 -12.212 1.00 84.25 95 ALA A N 1
ATOM 735 C CA . ALA A 1 95 ? 13.280 8.416 -12.565 1.00 84.25 95 ALA A CA 1
ATOM 736 C C . ALA A 1 95 ? 13.252 8.033 -14.053 1.00 84.25 95 ALA A C 1
ATOM 738 O O . ALA A 1 95 ? 14.273 8.128 -14.729 1.00 84.25 95 ALA A O 1
ATOM 739 N N . LEU A 1 96 ? 12.082 7.678 -14.597 1.00 84.81 96 LEU A N 1
ATOM 740 C CA . LEU A 1 96 ? 11.930 7.380 -16.024 1.00 84.81 96 LEU A CA 1
ATOM 741 C C . LEU A 1 96 ? 12.200 8.601 -16.917 1.00 84.81 96 LEU A C 1
ATOM 743 O O . LEU A 1 96 ? 12.777 8.456 -17.995 1.00 84.81 96 LEU A O 1
ATOM 747 N N . ALA A 1 97 ? 11.757 9.789 -16.503 1.00 83.38 97 ALA A N 1
ATOM 748 C CA . ALA A 1 97 ? 11.938 11.023 -17.263 1.00 83.38 97 ALA A CA 1
ATOM 749 C C . ALA A 1 97 ? 13.389 11.535 -17.227 1.00 83.38 97 ALA A C 1
ATOM 751 O O . ALA A 1 97 ? 13.862 12.112 -18.209 1.00 83.38 97 ALA A O 1
ATOM 752 N N . CYS A 1 98 ? 14.088 11.321 -16.109 1.00 79.50 98 CYS A N 1
ATOM 753 C CA . CYS A 1 98 ? 15.447 11.803 -15.872 1.00 79.50 98 CYS A CA 1
ATOM 754 C C . CYS A 1 98 ? 16.549 10.793 -16.238 1.00 79.50 98 CYS A C 1
ATOM 756 O O . CYS A 1 98 ? 17.724 11.173 -16.229 1.00 79.50 98 CYS A O 1
ATOM 758 N N . ASP A 1 99 ? 16.209 9.541 -16.574 1.00 73.19 99 ASP A N 1
ATOM 759 C CA . ASP A 1 99 ? 17.178 8.517 -16.989 1.00 73.19 99 ASP A CA 1
ATOM 760 C C . ASP A 1 99 ? 17.753 8.826 -18.383 1.00 73.19 99 ASP A C 1
ATOM 762 O O . ASP A 1 99 ? 17.318 8.330 -19.424 1.00 73.19 99 ASP A O 1
ATOM 766 N N . THR A 1 100 ? 18.743 9.717 -18.392 1.00 65.38 100 THR A N 1
ATOM 767 C CA . THR A 1 100 ? 19.475 10.155 -19.589 1.00 65.38 100 THR A CA 1
ATOM 768 C C . THR A 1 100 ? 20.560 9.168 -20.023 1.00 65.38 100 THR A C 1
ATOM 770 O O . THR A 1 100 ? 21.085 9.300 -21.130 1.00 65.38 100 THR A O 1
ATOM 773 N N . CYS A 1 101 ? 20.881 8.182 -19.180 1.00 65.19 101 CYS A N 1
ATOM 774 C CA . CYS A 1 101 ? 21.984 7.241 -19.369 1.00 65.19 101 CYS A CA 1
ATOM 775 C C . CYS A 1 101 ? 21.517 5.783 -19.554 1.00 65.19 101 CYS A C 1
ATOM 777 O O . CYS A 1 101 ? 22.369 4.899 -19.654 1.00 65.19 101 CYS A O 1
ATOM 779 N N . ASP A 1 102 ? 20.200 5.539 -19.620 1.00 65.38 102 ASP A N 1
ATOM 780 C CA . ASP A 1 102 ? 19.567 4.211 -19.630 1.00 65.38 102 ASP A CA 1
ATOM 781 C C . ASP A 1 102 ? 20.154 3.292 -18.531 1.00 65.38 102 ASP A C 1
ATOM 783 O O . ASP A 1 102 ? 20.449 2.113 -18.757 1.00 65.38 102 ASP A O 1
ATOM 787 N N . GLU A 1 103 ? 20.356 3.842 -17.325 1.00 70.69 103 GLU A N 1
ATOM 788 C CA . GLU A 1 103 ? 20.931 3.113 -16.183 1.00 70.69 103 GLU A CA 1
ATOM 789 C C . GLU A 1 103 ? 20.024 1.964 -15.731 1.00 70.69 103 GLU A C 1
ATOM 791 O O . GLU A 1 103 ? 20.491 0.990 -15.126 1.00 70.69 103 GLU A O 1
ATOM 796 N N . GLN A 1 104 ? 18.729 2.038 -16.057 1.00 71.44 104 GLN A N 1
ATOM 797 C CA . GLN A 1 104 ? 17.789 0.947 -15.859 1.00 71.44 104 GLN A CA 1
ATOM 798 C C . GLN A 1 104 ? 16.965 0.657 -17.119 1.00 71.44 104 GLN A C 1
ATOM 800 O O . GLN A 1 104 ? 16.563 1.560 -17.851 1.00 71.44 104 GLN A O 1
ATOM 805 N N . PRO A 1 105 ? 16.604 -0.617 -17.369 1.00 82.19 105 PRO A N 1
ATOM 806 C CA . PRO A 1 105 ? 15.646 -0.929 -18.417 1.00 82.19 105 PRO A CA 1
ATOM 807 C C . PRO A 1 105 ? 14.318 -0.219 -18.135 1.00 82.19 105 PRO A C 1
ATOM 809 O O . PRO A 1 105 ? 13.644 -0.540 -17.157 1.00 82.19 105 PRO A O 1
ATOM 812 N N . ARG A 1 106 ? 13.892 0.685 -19.023 1.00 83.44 106 ARG A N 1
ATOM 813 C CA . ARG A 1 106 ? 12.624 1.438 -18.900 1.00 83.44 106 ARG A CA 1
ATOM 814 C C . ARG A 1 106 ? 11.416 0.548 -18.611 1.00 83.44 106 ARG A C 1
ATOM 816 O O . ARG A 1 106 ? 10.546 0.903 -17.825 1.00 83.44 106 ARG A O 1
ATOM 823 N N . GLY A 1 107 ? 11.392 -0.649 -19.205 1.00 84.44 107 GLY A N 1
ATOM 824 C CA . GLY A 1 107 ? 10.350 -1.648 -18.958 1.00 84.44 107 GLY A CA 1
ATOM 825 C C . GLY A 1 107 ? 10.242 -2.071 -17.489 1.00 84.44 107 GLY A C 1
ATOM 826 O O . GLY A 1 107 ? 9.142 -2.341 -17.022 1.00 84.44 107 GLY A O 1
ATOM 827 N N . ARG A 1 108 ? 11.348 -2.075 -16.733 1.00 86.12 108 ARG A N 1
ATOM 828 C CA . ARG A 1 108 ? 11.338 -2.363 -15.294 1.00 86.12 108 ARG A CA 1
ATOM 829 C C . ARG A 1 108 ? 10.612 -1.263 -14.526 1.00 86.12 108 ARG A C 1
ATOM 831 O O . ARG A 1 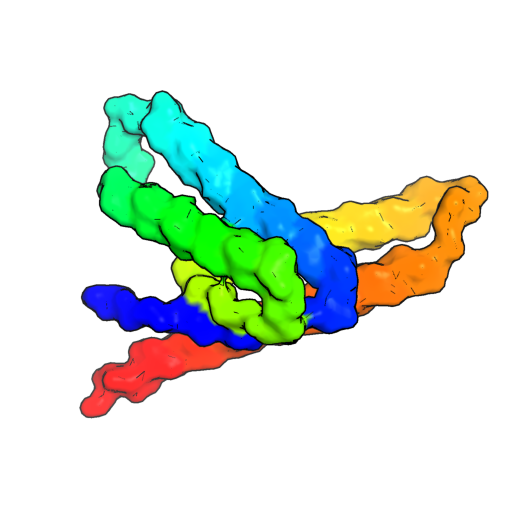108 ? 9.734 -1.588 -13.738 1.00 86.12 108 ARG A O 1
ATOM 838 N N . ILE A 1 109 ? 10.942 0.004 -14.777 1.00 86.25 109 ILE A N 1
ATOM 839 C CA . ILE A 1 109 ? 10.303 1.154 -14.116 1.00 86.25 109 ILE A CA 1
ATOM 840 C C . ILE A 1 109 ? 8.799 1.170 -14.422 1.00 86.25 109 ILE A C 1
ATOM 842 O O . ILE A 1 109 ? 7.977 1.264 -13.515 1.00 86.25 109 ILE A O 1
ATOM 846 N N . LEU A 1 110 ? 8.424 0.957 -15.687 1.00 88.25 110 LEU A N 1
ATOM 847 C CA . LEU A 1 110 ? 7.020 0.907 -16.107 1.00 88.25 110 LEU A CA 1
ATOM 848 C C . LEU A 1 110 ? 6.229 -0.220 -15.427 1.00 88.25 110 LEU A C 1
ATOM 850 O O . LEU A 1 110 ? 5.103 0.006 -14.992 1.00 88.25 110 LEU A O 1
ATOM 854 N N . VAL A 1 111 ? 6.806 -1.420 -15.295 1.00 89.00 111 VAL A N 1
ATOM 855 C CA . VAL A 1 111 ? 6.154 -2.540 -14.592 1.00 89.00 111 VAL A CA 1
ATOM 856 C C . VAL A 1 111 ? 5.955 -2.219 -13.110 1.00 89.00 111 VAL A C 1
ATOM 858 O O . VAL A 1 111 ? 4.887 -2.489 -12.563 1.00 89.00 111 VAL A O 1
ATOM 861 N N . ARG A 1 112 ? 6.958 -1.616 -12.462 1.00 89.00 112 ARG A N 1
ATOM 862 C CA . ARG A 1 112 ? 6.875 -1.205 -11.053 1.00 89.00 112 ARG A CA 1
ATOM 863 C C . ARG A 1 112 ? 5.784 -0.156 -10.845 1.00 89.00 112 ARG A C 1
ATOM 865 O O . ARG A 1 112 ? 4.923 -0.341 -9.989 1.00 89.00 112 ARG A O 1
ATOM 872 N N . ALA A 1 113 ? 5.777 0.886 -11.672 1.00 90.00 113 ALA A N 1
ATOM 873 C CA . ALA A 1 113 ? 4.778 1.945 -11.622 1.00 90.00 113 ALA A CA 1
ATOM 874 C C . ALA A 1 113 ? 3.358 1.432 -11.908 1.00 90.00 113 ALA A C 1
ATOM 876 O O . ALA A 1 113 ? 2.421 1.855 -11.238 1.00 90.00 113 ALA A O 1
ATOM 877 N N . SER A 1 114 ? 3.193 0.488 -12.845 1.00 91.38 114 SER A N 1
ATOM 878 C CA . SER A 1 114 ? 1.900 -0.167 -13.106 1.00 91.38 114 SER A CA 1
ATOM 879 C C . SER A 1 114 ? 1.363 -0.859 -11.858 1.00 91.38 114 SER A C 1
ATOM 881 O O . SER A 1 114 ? 0.227 -0.609 -11.470 1.00 91.38 114 SER A O 1
ATOM 883 N N . GLY A 1 115 ? 2.194 -1.666 -11.188 1.00 92.06 115 GLY A N 1
ATOM 884 C CA . GLY A 1 115 ? 1.787 -2.354 -9.961 1.00 92.06 115 GLY A CA 1
ATOM 885 C C . GLY A 1 115 ? 1.388 -1.384 -8.845 1.00 92.06 115 GLY A C 1
ATOM 886 O O . GLY A 1 115 ? 0.385 -1.601 -8.173 1.00 92.06 115 GLY A O 1
ATOM 887 N N . LEU A 1 116 ? 2.127 -0.283 -8.681 1.00 93.50 116 LEU A N 1
ATOM 888 C CA . LEU A 1 116 ? 1.788 0.761 -7.709 1.00 93.50 116 LEU A CA 1
ATOM 889 C C . LEU A 1 116 ? 0.468 1.471 -8.051 1.00 93.50 116 LEU A C 1
ATOM 891 O O . LEU A 1 116 ? -0.359 1.679 -7.166 1.00 93.50 116 LEU A O 1
ATOM 895 N N . MET A 1 117 ? 0.248 1.813 -9.325 1.00 94.88 117 MET A N 1
ATOM 896 C CA . MET A 1 117 ? -0.996 2.438 -9.789 1.00 94.88 117 MET A CA 1
ATOM 897 C C . MET A 1 117 ? -2.205 1.519 -9.591 1.00 94.88 117 MET A C 1
ATOM 899 O O . MET A 1 117 ? -3.245 1.977 -9.124 1.00 94.88 117 MET A O 1
ATOM 903 N N . GLU A 1 118 ? -2.072 0.227 -9.897 1.00 94.31 118 GLU A N 1
ATOM 904 C CA . GLU A 1 118 ? -3.120 -0.771 -9.655 1.00 94.31 118 GLU A CA 1
ATOM 905 C C . GLU A 1 118 ? -3.491 -0.844 -8.169 1.00 94.31 118 GLU A C 1
ATOM 907 O O . GLU A 1 118 ? -4.673 -0.783 -7.825 1.00 94.31 118 GLU A O 1
ATOM 912 N N . SER A 1 119 ? -2.494 -0.897 -7.278 1.00 94.19 119 SER A N 1
ATOM 913 C CA . SER A 1 119 ? -2.725 -0.893 -5.831 1.00 94.19 119 SER A CA 1
ATOM 914 C C . SER A 1 119 ? -3.355 0.407 -5.332 1.00 94.19 119 SER A C 1
ATOM 916 O O . SER A 1 119 ? -4.254 0.353 -4.495 1.00 94.19 119 SER A O 1
ATOM 918 N N . LEU A 1 120 ? -2.949 1.567 -5.857 1.00 95.00 120 LEU A N 1
ATOM 919 C CA . LEU A 1 120 ? -3.544 2.853 -5.489 1.00 95.00 120 LEU A CA 1
ATOM 920 C C . LEU A 1 120 ? -5.019 2.936 -5.906 1.00 95.00 120 LEU A C 1
ATOM 922 O O . LEU A 1 120 ? -5.860 3.344 -5.108 1.00 95.00 120 LEU A O 1
ATOM 926 N N . VAL A 1 121 ? -5.351 2.503 -7.126 1.00 94.94 121 VAL A N 1
ATOM 927 C CA . VAL A 1 121 ? -6.739 2.469 -7.616 1.00 94.94 121 VAL A CA 1
ATOM 928 C C . VAL A 1 121 ? -7.591 1.505 -6.789 1.00 94.94 121 VAL A C 1
ATOM 930 O O . VAL A 1 121 ? -8.722 1.838 -6.436 1.00 94.94 121 VAL A O 1
ATOM 933 N N . ALA A 1 122 ? -7.063 0.324 -6.455 1.00 93.38 122 ALA A N 1
ATOM 934 C CA . ALA A 1 122 ? -7.764 -0.641 -5.612 1.00 93.38 122 ALA A CA 1
ATOM 935 C C . ALA A 1 122 ? -8.019 -0.092 -4.199 1.00 93.38 122 ALA A C 1
ATOM 937 O O . ALA A 1 122 ? -9.115 -0.259 -3.659 1.00 93.38 122 ALA A O 1
ATOM 938 N N . LEU A 1 123 ? -7.031 0.598 -3.622 1.00 92.69 123 LEU A N 1
ATOM 939 C CA . LEU A 1 123 ? -7.151 1.234 -2.315 1.00 92.69 123 LEU A CA 1
ATOM 940 C C . LEU A 1 123 ? -8.202 2.354 -2.328 1.00 92.69 123 LEU A C 1
ATOM 942 O O . LEU A 1 123 ? -9.088 2.344 -1.476 1.00 92.69 123 LEU A O 1
ATOM 946 N N . ASP A 1 124 ? -8.167 3.259 -3.312 1.00 92.62 124 ASP A N 1
ATOM 947 C CA . ASP A 1 124 ? -9.144 4.352 -3.444 1.00 92.62 124 ASP A CA 1
ATOM 948 C C . ASP A 1 124 ? -10.573 3.824 -3.644 1.00 92.62 124 ASP A C 1
ATOM 950 O O . ASP A 1 124 ? -11.504 4.241 -2.953 1.00 92.62 124 ASP A O 1
ATOM 954 N N . ALA A 1 125 ? -10.753 2.818 -4.507 1.00 90.69 125 ALA A N 1
ATOM 955 C CA . ALA A 1 125 ? -12.046 2.161 -4.689 1.00 90.69 125 ALA A CA 1
ATOM 956 C C . ALA A 1 125 ? -12.563 1.535 -3.380 1.00 90.69 125 ALA A C 1
ATOM 958 O O . ALA A 1 125 ? -13.754 1.626 -3.067 1.00 90.69 125 ALA A O 1
ATOM 959 N N . GLY A 1 126 ? -11.671 0.927 -2.593 1.00 88.75 126 GLY A N 1
ATOM 960 C CA . GLY A 1 126 ? -11.997 0.374 -1.282 1.00 88.75 126 GLY A CA 1
ATOM 961 C C . GLY A 1 126 ? -12.396 1.442 -0.260 1.00 88.75 126 GLY A C 1
ATOM 962 O O . GLY A 1 126 ? -13.399 1.269 0.436 1.00 88.75 126 GLY A O 1
ATOM 963 N N . ILE A 1 127 ? -11.674 2.566 -0.212 1.00 88.00 127 ILE A N 1
ATOM 964 C CA . ILE A 1 127 ? -12.010 3.721 0.635 1.00 88.00 127 ILE A CA 1
ATOM 965 C C . ILE A 1 127 ? -13.398 4.257 0.260 1.00 88.00 127 ILE A C 1
ATOM 967 O O . ILE A 1 127 ? -14.256 4.420 1.129 1.00 88.00 127 ILE A O 1
ATOM 971 N N . GLN A 1 128 ? -13.661 4.472 -1.032 1.00 86.25 128 GLN A N 1
ATOM 972 C CA . GLN A 1 128 ? -14.957 4.956 -1.517 1.00 86.25 128 GLN A CA 1
ATOM 973 C C . GLN A 1 128 ? -16.101 3.999 -1.163 1.00 86.25 128 GLN A C 1
ATOM 975 O O . GLN A 1 128 ? -17.171 4.439 -0.733 1.00 86.25 128 GLN A O 1
ATOM 980 N N . GLN A 1 129 ? -15.889 2.687 -1.303 1.00 84.75 129 GLN A N 1
ATOM 981 C CA . GLN A 1 129 ? -16.888 1.688 -0.931 1.00 84.75 129 GLN A CA 1
ATOM 982 C C . GLN A 1 129 ? -17.198 1.724 0.570 1.00 84.75 129 GLN A C 1
ATOM 984 O O . GLN A 1 129 ? -18.360 1.581 0.959 1.00 84.75 129 GLN A O 1
ATOM 989 N N . GLU A 1 130 ? -16.189 1.936 1.410 1.00 81.31 130 GLU A N 1
ATOM 990 C CA . GLU A 1 130 ? -16.377 2.032 2.854 1.00 81.31 130 GLU A CA 1
ATOM 991 C C . GLU A 1 130 ? -17.143 3.304 3.246 1.00 81.31 130 GLU A C 1
ATOM 993 O O . GLU A 1 130 ? -18.091 3.248 4.031 1.00 81.31 130 GLU A O 1
ATOM 998 N N . VAL A 1 131 ? -16.841 4.438 2.610 1.00 80.38 131 VAL A N 1
ATOM 999 C CA . VAL A 1 131 ? -17.606 5.685 2.779 1.00 80.38 131 VAL A CA 1
ATOM 1000 C C . VAL A 1 131 ? -19.074 5.500 2.368 1.00 80.38 131 VAL A C 1
ATOM 1002 O O . VAL A 1 131 ? -19.989 5.936 3.077 1.00 80.38 131 VAL A O 1
ATOM 1005 N N . LEU A 1 132 ? -19.333 4.811 1.253 1.00 79.69 132 LEU A N 1
ATOM 1006 C CA . LEU A 1 132 ? -20.693 4.488 0.808 1.00 79.69 132 LEU A CA 1
ATOM 1007 C C . LEU A 1 132 ? -21.424 3.573 1.800 1.00 79.69 132 LEU A C 1
ATOM 1009 O O . LEU A 1 132 ? -22.594 3.801 2.106 1.00 79.69 132 LEU A O 1
ATOM 1013 N N . ARG A 1 133 ? -20.748 2.566 2.367 1.00 76.75 133 ARG A N 1
ATOM 1014 C CA . ARG A 1 133 ? -21.348 1.713 3.406 1.00 76.75 133 ARG A CA 1
ATOM 1015 C C . ARG A 1 133 ? -21.770 2.523 4.621 1.00 76.75 133 ARG A C 1
ATOM 1017 O O . ARG A 1 133 ? -22.901 2.379 5.082 1.00 76.75 133 ARG A O 1
ATOM 1024 N N . LEU A 1 134 ? -20.902 3.398 5.113 1.00 71.81 134 LEU A N 1
ATOM 1025 C CA . LEU A 1 134 ? -21.184 4.212 6.295 1.00 71.81 134 LEU A CA 1
ATOM 1026 C C . LEU A 1 134 ? -22.339 5.200 6.066 1.00 71.81 134 LEU A C 1
ATOM 1028 O O . LEU A 1 134 ? -23.092 5.484 6.996 1.00 71.81 134 LEU A O 1
ATOM 1032 N N . THR A 1 135 ? -22.524 5.682 4.835 1.00 71.62 135 THR A N 1
ATOM 1033 C CA . THR A 1 135 ? -23.616 6.606 4.481 1.00 71.62 135 THR A CA 1
ATOM 1034 C C . THR A 1 135 ? -24.953 5.903 4.220 1.00 71.62 135 THR A C 1
ATOM 1036 O O . THR A 1 135 ? -25.999 6.474 4.520 1.00 71.62 135 THR A O 1
ATOM 1039 N N . CYS A 1 136 ? -24.952 4.657 3.732 1.00 61.25 136 CYS A N 1
ATOM 1040 C CA . CYS A 1 136 ? -26.175 3.879 3.490 1.00 61.25 136 CYS A CA 1
ATOM 1041 C C . CYS A 1 136 ? -26.675 3.072 4.704 1.00 61.25 136 CYS A C 1
ATOM 1043 O O . CYS A 1 136 ? -27.836 2.681 4.727 1.00 61.25 136 CYS A O 1
ATOM 1045 N N . SER A 1 137 ? -25.844 2.836 5.725 1.00 58.56 137 SER A N 1
ATOM 1046 C CA . SER A 1 137 ? -26.216 2.068 6.935 1.00 58.56 137 SER A CA 1
ATOM 1047 C C . SER A 1 137 ? -27.065 2.855 7.953 1.00 58.56 137 SER A C 1
ATOM 1049 O O . SER A 1 137 ? -27.317 2.368 9.053 1.00 58.56 137 SER A O 1
ATOM 1051 N N . GLY A 1 138 ? -27.457 4.089 7.620 1.00 52.31 138 GLY A N 1
ATOM 1052 C CA . GLY A 1 138 ? -28.135 5.044 8.505 1.00 52.31 138 GLY A CA 1
ATOM 1053 C C . GLY A 1 138 ? -29.643 5.229 8.275 1.00 52.31 138 GLY A C 1
ATOM 1054 O O . GLY A 1 138 ? -30.162 6.280 8.649 1.00 52.31 138 GLY A O 1
ATOM 1055 N N . THR A 1 139 ? -30.337 4.263 7.663 1.00 42.88 139 THR A N 1
ATOM 1056 C CA . THR A 1 139 ? -31.813 4.230 7.515 1.00 42.88 139 THR A CA 1
ATOM 1057 C C . THR A 1 139 ? -32.400 2.999 8.175 1.00 42.88 139 THR A C 1
ATOM 1059 O O . THR A 1 139 ? -33.431 3.141 8.867 1.00 42.88 139 THR A O 1
#

Radius of gyration: 17.04 Å; chains: 1; bounding box: 54×35×43 Å

Sequence (139 aa):
MLQNGVVKLEVNSPVVRDALLDGCAWVIQFEKENREESTQHVNGFTPEWWERQMVLATTLDEQLVAGHAVVDVPAEIAEAVARNLAGVIVEEMDALACDTCDEQPRGRILVRASGLMESLVALDAGIQQEVLRLTCSGT